Protein AF-A0A1B6G5W2-F1 (afdb_monomer_lite)

pLDDT: mean 80.11, std 22.32, range [36.41, 98.56]

Secondary structure (DSSP, 8-state):
--------------------------------------S-----TT---BPTT-B-SSGGGB-STTEEE-TTT-BEEE-GGGBEE-SSS-EE----TTSB-SSTHHHHTT-TTEEEETTEEEESTTPEEEEETTEEEEE-TT------

InterPro domains:
  IPR006149 EB domain [PF01683] (89-130)

Radius of gyration: 30.02 Å; chains: 1; bounding box: 82×74×56 Å

Foldseek 3Di:
DDDDDDDDDDDDDDDDDDDDDDDDDDPVPPPPPVDDDPFPPDDLPQAAQFWQFAAADFQSPQRAGQWGQDPVSNGIAHDPQQRFDPSTHDTHHQDDAQDFADFASSHCVQPVQWTCDPRGIDGPPPFDWDQDPNGTDTHDPPPPDDDD

Sequence (148 aa):
MRRRRLTVWLLLLVAAHGARTADPQLVDSTATNTEFPETTTESMEGRGNKKFGDRCEDTMECGFPGSICDPLLKSCQCLPNLSATNHIDKCGRPVNINETCFFNEQCEVRVIQTECRDQRCACRFEMTPVLKNDKYECIGRQNHPGFE

Organism: NCBI:txid1464854

Structure (mmCIF, N/CA/C/O backbone):
data_AF-A0A1B6G5W2-F1
#
_entry.id   AF-A0A1B6G5W2-F1
#
loop_
_atom_site.group_PDB
_atom_site.id
_atom_site.type_symbol
_atom_site.label_atom_id
_atom_site.label_alt_id
_atom_site.label_comp_id
_atom_site.label_asym_id
_atom_site.label_entity_id
_atom_site.label_seq_id
_atom_site.pdbx_PDB_ins_code
_atom_site.Cartn_x
_atom_site.Cartn_y
_atom_site.Cartn_z
_atom_site.occupancy
_atom_site.B_iso_or_equiv
_atom_site.auth_seq_id
_atom_site.auth_comp_id
_atom_site.auth_asym_id
_atom_site.auth_atom_id
_atom_site.pdbx_PDB_model_num
ATOM 1 N N . MET A 1 1 ? -66.530 -47.419 -9.261 1.00 39.38 1 MET A N 1
ATOM 2 C CA . MET A 1 1 ? -65.892 -48.709 -9.631 1.00 39.38 1 MET A CA 1
ATOM 3 C C . MET A 1 1 ? -64.416 -48.603 -9.242 1.00 39.38 1 MET A C 1
ATOM 5 O O . ME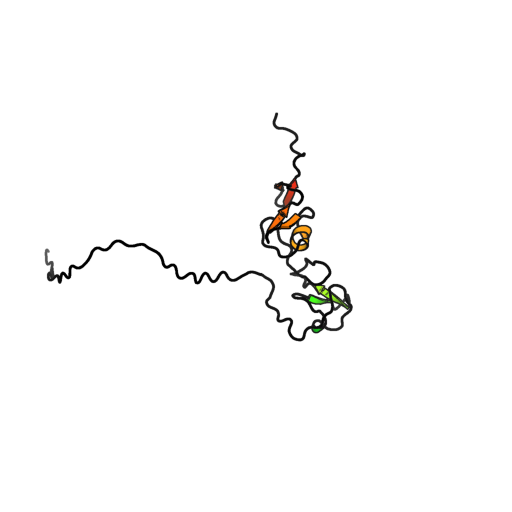T A 1 1 ? -63.739 -47.767 -9.804 1.00 39.38 1 MET A O 1
ATOM 9 N N . ARG A 1 2 ? -63.967 -49.023 -8.052 1.00 45.44 2 ARG A N 1
ATOM 10 C CA . ARG A 1 2 ? -63.535 -50.363 -7.582 1.00 45.44 2 ARG A CA 1
ATOM 11 C C . ARG A 1 2 ? -62.444 -51.059 -8.433 1.00 45.44 2 ARG A C 1
ATOM 13 O O . ARG A 1 2 ? -62.775 -51.642 -9.453 1.00 45.44 2 ARG A O 1
ATOM 20 N N . ARG A 1 3 ? -61.244 -51.160 -7.818 1.00 48.31 3 ARG A N 1
ATOM 21 C CA . ARG A 1 3 ? -60.176 -52.195 -7.946 1.00 48.31 3 ARG A CA 1
ATOM 22 C C . ARG A 1 3 ? -59.293 -52.100 -9.212 1.00 48.31 3 ARG A C 1
ATOM 24 O O . ARG A 1 3 ? -59.805 -51.858 -10.284 1.00 48.31 3 ARG A O 1
ATOM 31 N N . ARG A 1 4 ? -57.966 -52.287 -9.158 1.00 51.84 4 ARG A N 1
ATOM 32 C CA . ARG A 1 4 ? -57.204 -53.363 -8.489 1.00 51.84 4 ARG A CA 1
ATOM 33 C C . ARG A 1 4 ? -55.759 -52.927 -8.181 1.00 51.84 4 ARG A C 1
ATOM 35 O O . ARG A 1 4 ? -55.101 -52.315 -9.009 1.00 51.84 4 ARG A O 1
ATOM 42 N N . ARG A 1 5 ? -55.288 -53.308 -6.991 1.00 57.50 5 ARG A N 1
ATOM 43 C CA . ARG A 1 5 ? -53.882 -53.306 -6.564 1.00 57.50 5 ARG A CA 1
ATOM 44 C C . ARG A 1 5 ? -53.147 -54.463 -7.251 1.00 57.50 5 ARG A C 1
ATOM 46 O O . ARG A 1 5 ? -53.725 -55.545 -7.336 1.00 57.50 5 ARG A O 1
ATOM 53 N N . LEU A 1 6 ? -51.891 -54.265 -7.643 1.00 54.78 6 LEU A N 1
ATOM 54 C CA . LEU A 1 6 ? -50.944 -55.346 -7.924 1.00 54.78 6 LEU A CA 1
ATOM 55 C C . LEU A 1 6 ? -49.654 -55.064 -7.154 1.00 54.78 6 LEU A C 1
ATOM 57 O O . LEU A 1 6 ? -48.844 -54.216 -7.505 1.00 54.78 6 LEU A O 1
ATOM 61 N N . THR A 1 7 ? -49.562 -55.752 -6.027 1.00 54.22 7 THR A N 1
ATOM 62 C CA . THR A 1 7 ? -48.380 -55.946 -5.200 1.00 54.22 7 THR A CA 1
ATOM 63 C C . THR A 1 7 ? -47.459 -56.952 -5.883 1.00 54.22 7 THR A C 1
ATOM 65 O O . THR A 1 7 ? -47.914 -58.053 -6.192 1.00 54.22 7 THR A O 1
ATOM 68 N N . VAL A 1 8 ? -46.180 -56.623 -6.049 1.00 54.00 8 VAL A N 1
ATOM 69 C CA . VAL A 1 8 ? -45.127 -57.621 -6.279 1.00 54.00 8 VAL A CA 1
ATOM 70 C C . VAL A 1 8 ? -44.248 -57.637 -5.035 1.00 54.00 8 VAL A C 1
ATOM 72 O O . VAL A 1 8 ? -43.730 -56.610 -4.606 1.00 54.00 8 VAL A O 1
ATOM 75 N N . TRP A 1 9 ? -44.203 -58.809 -4.417 1.00 48.84 9 TRP A N 1
ATOM 76 C CA . TRP A 1 9 ? -43.437 -59.160 -3.228 1.00 48.84 9 TRP A CA 1
ATOM 77 C C . TRP A 1 9 ? -42.233 -60.024 -3.635 1.00 48.84 9 TRP A C 1
ATOM 79 O O . TRP A 1 9 ? -42.290 -60.681 -4.674 1.00 48.84 9 TRP A O 1
ATOM 89 N N . LEU A 1 10 ? -41.269 -60.119 -2.705 1.00 47.16 10 LEU A N 1
ATOM 90 C CA . LEU A 1 10 ? -40.207 -61.137 -2.560 1.00 47.16 10 LEU A CA 1
ATOM 91 C C . LEU A 1 10 ? -38.943 -60.922 -3.433 1.00 47.16 10 LEU A C 1
ATOM 93 O O . LEU A 1 10 ? -39.055 -60.616 -4.608 1.00 47.16 10 LEU A O 1
ATOM 97 N N . LEU A 1 11 ? -37.698 -61.065 -2.950 1.00 47.62 11 LEU A N 1
ATOM 98 C CA . LEU A 1 11 ? -37.152 -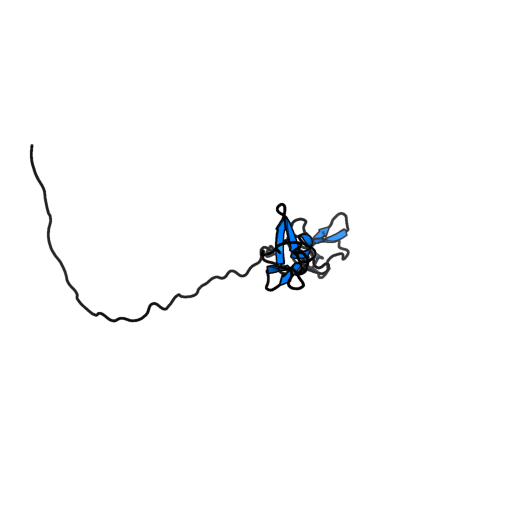61.739 -1.758 1.00 47.62 11 LEU A CA 1
ATOM 99 C C . LEU A 1 11 ? -35.837 -61.091 -1.289 1.00 47.62 11 LEU A C 1
ATOM 101 O O . LEU A 1 11 ? -35.043 -60.608 -2.091 1.00 47.62 11 LEU A O 1
ATOM 105 N N . LEU A 1 12 ? -35.614 -61.175 0.024 1.00 48.97 12 LEU A N 1
ATOM 106 C CA . LEU A 1 12 ? -34.371 -60.888 0.736 1.00 48.97 12 LEU A CA 1
ATOM 107 C C . LEU A 1 12 ? -33.230 -61.837 0.337 1.00 48.97 12 LEU A C 1
ATOM 109 O O . LEU A 1 12 ? -33.430 -63.048 0.274 1.00 48.97 12 LEU A O 1
ATOM 113 N N . LEU A 1 13 ? -32.010 -61.300 0.263 1.00 50.56 13 LEU A N 1
ATOM 114 C CA . LEU A 1 13 ? -30.797 -62.039 0.610 1.00 50.56 13 LEU A CA 1
ATOM 115 C C . LEU A 1 13 ? -30.098 -61.307 1.757 1.00 50.56 13 LEU A C 1
ATOM 117 O O . LEU A 1 13 ? -29.618 -60.185 1.614 1.00 50.56 13 LEU A O 1
ATOM 121 N N . VAL A 1 14 ? -30.106 -61.961 2.916 1.00 53.53 14 VAL A N 1
ATOM 122 C CA . VAL A 1 14 ? -29.366 -61.576 4.115 1.00 53.53 14 VAL A CA 1
ATOM 123 C C . VAL A 1 14 ? -27.934 -62.078 3.954 1.00 53.53 14 VAL A C 1
ATOM 125 O O . VAL A 1 14 ? -27.723 -63.275 3.779 1.00 53.53 14 VAL A O 1
ATOM 128 N N . ALA A 1 15 ? -26.956 -61.186 4.078 1.00 51.97 15 ALA A N 1
ATOM 129 C CA . ALA A 1 15 ? -25.591 -61.552 4.430 1.00 51.97 15 ALA A CA 1
ATOM 130 C C . ALA A 1 15 ? -25.210 -60.752 5.678 1.00 51.97 15 ALA A C 1
ATOM 132 O O . ALA A 1 15 ? -25.018 -59.539 5.631 1.00 51.97 15 ALA A O 1
ATOM 133 N N . ALA A 1 16 ? -25.186 -61.442 6.814 1.00 53.72 16 ALA A N 1
ATOM 134 C CA . ALA A 1 16 ? -24.845 -60.898 8.114 1.00 53.72 16 ALA A CA 1
ATOM 135 C C . ALA A 1 16 ? -23.357 -61.109 8.380 1.00 53.72 16 ALA A C 1
ATOM 137 O O . ALA A 1 16 ? -22.974 -62.250 8.587 1.00 53.72 16 ALA A O 1
ATOM 138 N N . HIS A 1 17 ? -22.544 -60.050 8.464 1.00 49.12 17 HIS A N 1
ATOM 139 C CA . HIS A 1 17 ? -21.238 -60.138 9.129 1.00 49.12 17 HIS A CA 1
ATOM 140 C C . HIS A 1 17 ? -20.837 -58.796 9.758 1.00 49.12 17 HIS A C 1
ATOM 142 O O . HIS A 1 17 ? -20.633 -57.811 9.057 1.00 49.12 17 HIS A O 1
ATOM 148 N N . GLY A 1 18 ? -20.647 -58.817 11.080 1.00 44.78 18 GLY A N 1
ATOM 149 C CA . GLY A 1 18 ? -19.547 -58.107 11.733 1.00 44.78 18 GLY A CA 1
ATOM 150 C C . GLY A 1 18 ? -19.801 -56.676 12.197 1.00 44.78 18 GLY A C 1
ATOM 151 O O . GLY A 1 18 ? -19.385 -55.725 11.549 1.00 44.78 18 GLY A O 1
ATOM 152 N N . ALA A 1 19 ? -20.340 -56.528 13.407 1.00 46.44 19 ALA A N 1
ATOM 153 C CA . ALA A 1 19 ? -20.108 -55.329 14.204 1.00 46.44 19 ALA A CA 1
ATOM 154 C C . ALA A 1 19 ? -18.629 -55.278 14.630 1.00 46.44 19 ALA A C 1
ATOM 156 O O . ALA A 1 19 ? -18.162 -56.146 15.371 1.00 46.44 19 ALA A O 1
ATOM 157 N N . ARG A 1 20 ? -17.898 -54.254 14.180 1.00 53.50 20 ARG A N 1
ATOM 158 C CA . ARG A 1 20 ? -16.691 -53.753 14.845 1.00 53.50 20 ARG A CA 1
ATOM 159 C C . ARG A 1 20 ? -16.754 -52.231 14.882 1.00 53.50 20 ARG A C 1
ATOM 161 O O . ARG A 1 20 ? -16.679 -51.563 13.861 1.00 53.50 20 ARG A O 1
ATOM 168 N N . THR A 1 21 ? -16.934 -51.721 16.089 1.00 48.81 21 THR A N 1
ATOM 169 C CA . THR A 1 21 ? -16.644 -50.352 16.507 1.00 48.81 21 THR A CA 1
ATOM 170 C C . THR A 1 21 ? -15.161 -50.043 16.298 1.00 48.81 21 THR A C 1
ATOM 172 O O . THR A 1 21 ? -14.331 -50.731 16.891 1.00 48.81 21 THR A O 1
ATOM 175 N N . ALA A 1 22 ? -14.840 -49.018 15.507 1.00 45.12 22 ALA A N 1
ATOM 176 C CA . ALA A 1 22 ? -13.606 -48.234 15.609 1.00 45.12 22 ALA A CA 1
ATOM 177 C C . ALA A 1 22 ? -13.732 -46.933 14.789 1.00 45.12 22 ALA A C 1
ATOM 179 O O . ALA A 1 22 ? -13.913 -46.983 13.579 1.00 45.12 22 ALA A O 1
ATOM 180 N N . ASP A 1 23 ? -13.687 -45.819 15.518 1.00 48.19 23 ASP A N 1
ATOM 181 C CA . ASP A 1 23 ? -13.130 -44.493 15.207 1.00 48.19 23 ASP A CA 1
ATOM 182 C C . ASP A 1 23 ? -13.338 -43.816 13.827 1.00 48.19 23 ASP A C 1
ATOM 184 O O . ASP A 1 23 ? -12.889 -44.327 12.799 1.00 48.19 23 ASP A O 1
ATOM 188 N N . PRO A 1 24 ? -13.915 -42.595 13.780 1.00 50.19 24 PRO A N 1
ATOM 189 C CA . PRO A 1 24 ? -13.881 -41.748 12.600 1.00 50.19 24 PRO A CA 1
ATOM 190 C C . PRO A 1 24 ? -12.610 -40.887 12.598 1.00 50.19 24 PRO A C 1
ATOM 192 O O . PRO A 1 24 ? -12.666 -39.714 12.953 1.00 50.19 24 PRO A O 1
ATOM 195 N N . GLN A 1 25 ? -11.481 -41.421 12.127 1.00 53.78 25 GLN A N 1
ATOM 196 C CA . GLN A 1 25 ? -10.349 -40.588 11.708 1.00 53.78 25 GLN A CA 1
ATOM 197 C C . GLN A 1 25 ? -9.660 -41.141 10.465 1.00 53.78 25 GLN A C 1
ATOM 199 O O . GLN A 1 25 ? -8.824 -42.032 10.539 1.00 53.78 25 GLN A O 1
ATOM 204 N N . LEU A 1 26 ? -9.970 -40.531 9.322 1.00 44.84 26 LEU A N 1
ATOM 205 C CA . LEU A 1 26 ? -8.935 -39.942 8.479 1.00 44.84 26 LEU A CA 1
ATOM 206 C C . LEU A 1 26 ? -9.602 -38.880 7.601 1.00 44.84 26 LEU A C 1
ATOM 208 O O . LEU A 1 26 ? -10.027 -39.128 6.476 1.00 44.84 26 LEU A O 1
ATOM 212 N N . VAL A 1 27 ? -9.748 -37.684 8.169 1.00 41.69 27 VAL A N 1
ATOM 213 C CA . VAL A 1 27 ? -9.821 -36.470 7.363 1.00 41.69 27 VAL A CA 1
ATOM 214 C C . VAL A 1 27 ? -8.485 -36.376 6.635 1.00 41.69 27 VAL A C 1
ATOM 216 O O . VAL A 1 27 ? -7.483 -35.981 7.231 1.00 41.69 27 VAL A O 1
ATOM 219 N N . ASP A 1 28 ? -8.447 -36.816 5.376 1.00 37.38 28 ASP A N 1
ATOM 220 C CA . ASP A 1 28 ? -7.344 -36.465 4.493 1.00 37.38 28 ASP A CA 1
ATOM 221 C C . ASP A 1 28 ? -7.336 -34.943 4.420 1.00 37.38 28 ASP A C 1
ATOM 223 O O . ASP A 1 28 ? -8.216 -34.296 3.847 1.00 37.38 28 ASP A O 1
ATOM 227 N N . SER A 1 29 ? -6.407 -34.375 5.175 1.00 49.12 29 SER A N 1
ATOM 228 C CA . SER A 1 29 ? -6.261 -32.950 5.364 1.00 49.12 29 SER A CA 1
ATOM 229 C C . SER A 1 29 ? -5.498 -32.416 4.169 1.00 49.12 29 SER A C 1
ATOM 231 O O . SER A 1 29 ? -4.446 -31.807 4.310 1.00 49.12 29 SER A O 1
ATOM 233 N N . THR A 1 30 ? -6.076 -32.555 2.980 1.00 40.66 30 THR A N 1
ATOM 234 C CA . THR A 1 30 ? -5.875 -31.567 1.928 1.00 40.66 30 THR A CA 1
ATOM 235 C C . THR A 1 30 ? -6.776 -30.379 2.245 1.00 40.66 30 THR A C 1
ATOM 237 O O . THR A 1 30 ? -7.664 -30.003 1.483 1.00 40.66 30 THR A O 1
ATOM 240 N N . ALA A 1 31 ? -6.544 -29.781 3.417 1.00 42.62 31 ALA A N 1
ATOM 241 C CA . ALA A 1 31 ? -6.793 -28.372 3.599 1.00 42.62 31 ALA A CA 1
ATOM 242 C C . ALA A 1 31 ? -5.820 -27.685 2.646 1.00 42.62 31 ALA A C 1
ATOM 244 O O . ALA A 1 31 ? -4.671 -27.404 2.986 1.00 42.62 31 ALA A O 1
ATOM 245 N N . THR A 1 32 ? -6.274 -27.438 1.422 1.00 37.06 32 THR A N 1
ATOM 246 C CA . THR A 1 32 ? -5.747 -26.338 0.633 1.00 37.06 32 THR A CA 1
ATOM 247 C C . THR A 1 32 ? -6.142 -25.065 1.382 1.00 37.06 32 THR A C 1
ATOM 249 O O . THR A 1 32 ? -7.086 -24.369 1.027 1.00 37.06 32 THR A O 1
ATOM 252 N N . ASN A 1 33 ? -5.446 -24.794 2.490 1.00 46.84 33 ASN A N 1
ATOM 253 C CA . ASN A 1 33 ? -5.278 -23.451 3.001 1.00 46.84 33 ASN A CA 1
ATOM 254 C C . ASN A 1 33 ? -4.445 -22.752 1.934 1.00 46.84 33 ASN A C 1
ATOM 256 O O . ASN A 1 33 ? -3.218 -22.761 1.985 1.00 46.84 33 ASN A O 1
ATOM 260 N N . THR A 1 34 ? -5.122 -22.242 0.906 1.00 40.66 34 THR A N 1
ATOM 261 C CA . THR A 1 34 ? -4.532 -21.263 0.008 1.00 40.66 34 THR A CA 1
ATOM 262 C C . THR A 1 34 ? -4.178 -20.061 0.871 1.00 40.66 34 THR A C 1
ATOM 264 O O . THR A 1 34 ? -5.025 -19.276 1.286 1.00 40.66 34 THR A O 1
ATOM 267 N N . GLU A 1 35 ? -2.901 -20.033 1.215 1.00 46.06 35 GLU A N 1
ATOM 268 C CA . GLU A 1 35 ? -2.132 -18.934 1.760 1.00 46.06 35 GLU A CA 1
ATOM 269 C C . GLU A 1 35 ? -2.489 -17.634 1.014 1.00 46.06 35 GLU A C 1
ATOM 271 O O . GLU A 1 35 ? -2.471 -17.574 -0.216 1.00 46.06 35 GLU A O 1
ATOM 276 N N . PHE A 1 36 ? -2.890 -16.612 1.770 1.00 49.84 36 PHE A N 1
ATOM 277 C CA . PHE A 1 36 ? -3.095 -15.234 1.303 1.00 49.84 36 PHE A CA 1
ATOM 278 C C . PHE A 1 36 ? -1.814 -14.699 0.621 1.00 49.84 36 PHE A C 1
ATOM 280 O O . PHE A 1 36 ? -0.729 -15.089 1.058 1.00 49.84 36 PHE A O 1
ATOM 287 N N . PRO A 1 37 ? -1.886 -13.769 -0.366 1.00 52.59 37 PRO A N 1
ATOM 288 C CA . PRO A 1 37 ? -2.675 -12.538 -0.221 1.00 52.59 37 PRO A CA 1
ATOM 289 C C . PRO A 1 37 ? -3.387 -11.990 -1.472 1.00 52.59 37 PRO A C 1
ATOM 291 O O . PRO A 1 37 ? -3.074 -12.339 -2.603 1.00 52.59 37 PRO A O 1
ATOM 294 N N . GLU A 1 38 ? -4.313 -11.046 -1.266 1.00 47.44 38 GLU A N 1
ATOM 295 C CA . GLU A 1 38 ? -4.843 -10.144 -2.308 1.00 47.44 38 GLU A CA 1
ATOM 296 C C . GLU A 1 38 ? -3.773 -9.129 -2.769 1.00 47.44 38 GLU A C 1
ATOM 298 O O . GLU A 1 38 ? -3.973 -7.914 -2.762 1.00 47.44 38 GLU A O 1
ATOM 303 N N . THR A 1 39 ? -2.616 -9.641 -3.168 1.00 46.38 39 THR A N 1
ATOM 304 C CA . THR A 1 39 ? -1.605 -8.947 -3.954 1.00 46.38 39 THR A CA 1
ATOM 305 C C . THR A 1 39 ? -1.539 -9.754 -5.237 1.00 46.38 39 THR A C 1
ATOM 307 O O . THR A 1 39 ? -1.368 -10.972 -5.183 1.00 46.38 39 THR A O 1
ATOM 310 N N . THR A 1 40 ? -1.757 -9.121 -6.388 1.00 48.53 40 THR A N 1
ATOM 311 C CA . THR A 1 40 ? -1.601 -9.791 -7.680 1.00 48.53 40 THR A CA 1
ATOM 312 C C . THR A 1 40 ? -0.287 -10.570 -7.673 1.00 48.53 40 THR A C 1
ATOM 314 O O . THR A 1 40 ? 0.754 -10.039 -7.283 1.00 48.53 40 THR A O 1
ATOM 317 N N . THR A 1 41 ? -0.336 -11.847 -8.053 1.00 56.66 41 THR A N 1
ATOM 318 C CA . THR A 1 41 ? 0.833 -12.710 -8.263 1.00 56.66 41 THR A CA 1
ATOM 319 C C . THR A 1 41 ? 1.600 -12.222 -9.494 1.00 56.66 41 THR A C 1
ATOM 321 O O . THR A 1 41 ? 1.717 -12.925 -10.497 1.00 56.66 41 THR A O 1
ATOM 324 N N . GLU A 1 42 ? 2.032 -10.965 -9.482 1.00 66.50 42 GLU A N 1
ATOM 325 C CA . GLU A 1 42 ? 2.876 -10.408 -10.520 1.00 66.50 42 GLU A CA 1
ATOM 326 C C . GLU A 1 42 ? 4.246 -11.048 -10.375 1.00 66.50 42 GLU A C 1
ATOM 328 O O . GLU A 1 42 ? 4.891 -10.950 -9.329 1.00 66.50 42 GLU A O 1
ATOM 333 N N . SER A 1 43 ? 4.676 -11.735 -11.432 1.00 78.88 43 SER A N 1
ATOM 334 C CA . SER A 1 43 ? 6.043 -12.224 -11.504 1.00 78.88 43 SER A CA 1
ATOM 335 C C . SER A 1 43 ? 6.995 -11.034 -11.413 1.00 78.88 43 SER A C 1
ATOM 337 O O . SER A 1 43 ? 6.862 -10.056 -12.151 1.00 78.88 43 SER A O 1
ATOM 339 N N . MET A 1 44 ? 7.953 -11.120 -10.494 1.00 90.81 44 MET A N 1
ATOM 340 C CA . MET A 1 44 ? 9.055 -10.161 -10.386 1.00 90.81 44 MET A CA 1
ATOM 341 C C . MET A 1 44 ? 10.234 -10.548 -11.293 1.00 90.81 44 MET A C 1
ATOM 343 O O . MET A 1 44 ? 11.266 -9.880 -11.284 1.00 90.81 44 MET A O 1
ATOM 347 N N . GLU A 1 45 ? 10.107 -11.628 -12.070 1.00 91.19 45 GLU A N 1
ATOM 348 C CA . GLU A 1 45 ? 11.150 -12.071 -12.988 1.00 91.19 45 GLU A CA 1
ATOM 349 C C . GLU A 1 45 ? 11.418 -11.006 -14.059 1.00 91.19 45 GLU A C 1
ATOM 351 O O . GLU A 1 45 ? 10.505 -10.488 -14.699 1.00 91.19 45 GLU A O 1
ATOM 356 N N . GLY A 1 46 ? 12.692 -10.649 -14.229 1.00 90.56 46 GLY A N 1
ATOM 357 C CA . GLY A 1 46 ? 13.117 -9.630 -15.188 1.00 90.56 46 GLY A CA 1
ATOM 358 C C . GLY A 1 46 ? 12.866 -8.181 -14.756 1.00 90.56 46 GLY A C 1
ATOM 359 O O . GLY A 1 46 ? 13.244 -7.275 -15.497 1.00 90.56 46 GLY A O 1
ATOM 360 N N . ARG A 1 47 ? 12.276 -7.934 -13.577 1.00 95.06 47 ARG A N 1
ATOM 361 C CA . ARG A 1 47 ? 12.194 -6.581 -13.009 1.00 95.06 47 ARG A CA 1
ATOM 362 C C . ARG A 1 47 ? 13.531 -6.166 -12.386 1.00 95.06 47 ARG A C 1
ATOM 364 O O . ARG A 1 47 ? 14.333 -6.999 -11.967 1.00 95.06 47 ARG A O 1
ATOM 371 N N . GLY A 1 48 ? 13.773 -4.860 -12.359 1.00 95.94 48 GLY A N 1
ATOM 372 C CA . GLY A 1 48 ? 14.945 -4.225 -11.772 1.00 95.94 48 GLY A CA 1
ATOM 373 C C . GLY A 1 48 ? 14.908 -4.223 -10.245 1.00 95.94 48 GLY A C 1
ATOM 374 O O . GLY A 1 48 ? 14.183 -4.981 -9.612 1.00 95.94 48 GLY A O 1
ATOM 375 N N . ASN A 1 49 ? 15.716 -3.360 -9.635 1.00 96.69 49 ASN A N 1
ATOM 376 C CA . ASN A 1 49 ? 15.902 -3.290 -8.183 1.00 96.69 49 ASN A CA 1
ATOM 377 C C . ASN A 1 49 ? 15.560 -1.918 -7.582 1.00 96.69 49 ASN A C 1
ATOM 379 O O . ASN A 1 49 ? 15.874 -1.676 -6.414 1.00 96.69 49 ASN A O 1
ATOM 383 N N . LYS A 1 50 ? 14.943 -1.020 -8.361 1.00 98.25 50 LYS A N 1
ATOM 384 C CA . LYS A 1 50 ? 14.565 0.309 -7.875 1.00 98.25 50 LYS A CA 1
ATOM 385 C C . LYS A 1 50 ? 13.440 0.220 -6.857 1.00 98.25 50 LYS A C 1
ATOM 387 O O . LYS A 1 50 ? 12.512 -0.579 -6.998 1.00 98.25 50 LYS A O 1
ATOM 392 N N . LYS A 1 51 ? 13.546 1.057 -5.839 1.00 98.00 51 LYS A N 1
ATOM 393 C CA . LYS A 1 51 ? 12.668 1.125 -4.676 1.00 98.00 51 LYS A CA 1
ATOM 394 C C . LYS A 1 51 ? 11.669 2.260 -4.815 1.00 98.00 51 LYS A C 1
ATOM 396 O O . LYS A 1 51 ? 11.735 3.056 -5.749 1.00 98.00 51 LYS A O 1
ATOM 401 N N . PHE A 1 52 ? 10.723 2.325 -3.891 1.00 98.19 52 PHE A N 1
ATOM 402 C CA . PHE A 1 52 ? 9.760 3.414 -3.827 1.00 98.19 52 PHE A CA 1
ATOM 403 C C . PHE A 1 52 ? 10.472 4.778 -3.842 1.00 98.19 52 PHE A C 1
ATOM 405 O O . PHE A 1 52 ? 11.404 5.011 -3.077 1.00 98.19 52 PHE A O 1
ATOM 412 N N . GLY A 1 53 ? 10.040 5.676 -4.727 1.00 98.12 53 GLY A N 1
ATOM 413 C CA . GLY A 1 53 ? 10.615 7.010 -4.902 1.00 98.12 53 GLY A CA 1
ATOM 414 C C . GLY A 1 53 ? 11.868 7.084 -5.783 1.00 98.12 53 GLY A C 1
ATOM 415 O O . GLY A 1 53 ? 12.229 8.184 -6.203 1.00 98.12 53 GLY A O 1
ATOM 416 N N . ASP A 1 54 ? 12.501 5.961 -6.137 1.00 98.56 54 ASP A N 1
ATOM 417 C CA . ASP A 1 54 ? 13.649 5.972 -7.050 1.00 98.56 54 ASP A CA 1
ATOM 418 C C . ASP A 1 54 ? 13.232 6.423 -8.453 1.00 98.56 54 ASP A C 1
ATOM 420 O O . ASP A 1 54 ? 12.184 6.025 -8.966 1.00 98.56 54 ASP A O 1
ATOM 424 N N . ARG A 1 55 ? 14.086 7.217 -9.112 1.00 98.50 55 ARG A N 1
ATOM 425 C CA . ARG A 1 55 ? 13.850 7.688 -10.485 1.00 98.50 55 ARG A CA 1
ATOM 426 C C . ARG A 1 55 ? 13.871 6.524 -11.478 1.00 98.50 55 ARG A C 1
ATOM 428 O O . ARG A 1 55 ? 14.826 5.742 -11.471 1.00 98.50 55 ARG A O 1
ATOM 435 N N . CYS A 1 56 ? 12.880 6.475 -12.361 1.00 98.50 56 CYS A N 1
ATOM 436 C CA . CYS A 1 56 ? 12.701 5.444 -13.386 1.00 98.50 56 CYS A CA 1
ATOM 437 C C . CYS A 1 56 ? 12.269 6.062 -14.721 1.00 98.50 56 CYS A C 1
ATOM 439 O O . CYS A 1 56 ? 11.766 7.191 -14.770 1.00 98.50 56 CYS A O 1
ATOM 441 N N . GLU A 1 57 ? 12.457 5.309 -15.799 1.00 98.00 57 GLU A N 1
ATOM 442 C CA . GLU A 1 57 ? 11.915 5.606 -17.125 1.00 98.00 57 GLU A CA 1
ATOM 443 C C . GLU A 1 57 ? 10.855 4.574 -17.523 1.00 98.00 57 GLU A C 1
ATOM 445 O O . GLU A 1 57 ? 9.849 4.945 -18.132 1.00 98.00 57 GLU A O 1
ATOM 450 N N . ASP A 1 58 ? 11.039 3.320 -17.099 1.00 97.44 58 ASP A N 1
ATOM 451 C CA . ASP A 1 58 ? 10.123 2.207 -17.333 1.00 97.44 58 ASP A CA 1
ATOM 452 C C . ASP A 1 58 ? 9.689 1.506 -16.028 1.00 97.44 58 ASP A C 1
ATOM 454 O O . ASP A 1 58 ? 10.420 1.447 -15.036 1.00 97.44 58 ASP A O 1
ATOM 458 N N . THR A 1 59 ? 8.476 0.943 -16.028 1.00 96.62 59 THR A N 1
ATOM 459 C CA . THR A 1 59 ? 7.918 0.194 -14.886 1.00 96.62 59 THR A CA 1
ATOM 460 C C . THR A 1 59 ? 8.744 -1.045 -14.540 1.00 96.62 59 THR A C 1
ATOM 462 O O . THR A 1 59 ? 8.853 -1.397 -13.362 1.00 96.62 59 THR A O 1
ATOM 465 N N . MET A 1 60 ? 9.375 -1.675 -15.532 1.00 96.50 60 MET A N 1
ATOM 466 C CA . MET A 1 60 ? 10.236 -2.838 -15.337 1.00 96.50 60 MET A CA 1
ATOM 467 C C . MET A 1 60 ? 11.461 -2.526 -14.482 1.00 96.50 60 MET A C 1
ATOM 469 O O . MET A 1 60 ? 12.039 -3.447 -13.923 1.00 96.50 60 MET A O 1
ATOM 473 N N . GLU A 1 61 ? 11.851 -1.263 -14.309 1.00 98.06 61 GLU A N 1
ATOM 474 C CA . GLU A 1 61 ? 12.959 -0.907 -13.420 1.00 98.06 61 GLU A CA 1
ATOM 475 C C . GLU A 1 61 ? 12.577 -0.990 -11.931 1.00 98.06 61 GLU A C 1
ATOM 477 O O . GLU A 1 61 ? 13.447 -1.206 -11.082 1.00 98.06 61 GLU A O 1
ATOM 482 N N . CYS A 1 62 ? 11.287 -0.834 -11.613 1.00 97.88 62 CYS A N 1
ATOM 483 C CA . CYS A 1 62 ? 10.758 -0.862 -10.252 1.00 97.88 62 CYS A CA 1
ATOM 484 C C . CYS A 1 62 ? 10.650 -2.306 -9.755 1.00 97.88 62 CYS A C 1
ATOM 486 O O . CYS A 1 62 ? 9.935 -3.124 -10.334 1.00 97.88 62 CYS A O 1
ATOM 488 N N . GLY A 1 63 ? 11.388 -2.618 -8.692 1.00 96.69 63 GLY A N 1
ATOM 489 C CA . GLY A 1 63 ? 11.709 -3.984 -8.273 1.00 96.69 63 GLY A CA 1
ATOM 490 C C . GLY A 1 63 ? 10.827 -4.565 -7.178 1.00 96.69 63 GLY A C 1
ATOM 491 O O . GLY A 1 63 ? 11.302 -5.392 -6.404 1.00 96.69 63 GLY A O 1
ATOM 492 N N . PHE A 1 64 ? 9.587 -4.097 -7.043 1.00 96.19 64 PHE A N 1
ATOM 493 C CA . PHE A 1 64 ? 8.692 -4.552 -5.982 1.00 96.19 64 PHE A CA 1
ATOM 494 C C . PHE A 1 64 ? 7.253 -4.771 -6.472 1.00 96.19 64 PHE A C 1
ATOM 496 O O . PHE A 1 64 ? 6.804 -4.062 -7.380 1.00 96.19 64 PHE A O 1
ATOM 503 N N . PRO A 1 65 ? 6.511 -5.740 -5.899 1.00 95.56 65 PRO A N 1
ATOM 504 C CA . PRO A 1 65 ? 5.148 -6.044 -6.328 1.00 95.56 65 PRO A CA 1
ATOM 505 C C . PRO A 1 65 ? 4.199 -4.854 -6.222 1.00 95.56 65 PRO A C 1
ATOM 507 O O . PRO A 1 65 ? 4.200 -4.135 -5.223 1.00 95.56 65 PRO A O 1
ATOM 510 N N . GLY A 1 66 ? 3.375 -4.662 -7.256 1.00 95.25 66 GLY A N 1
ATOM 511 C CA . GLY A 1 66 ? 2.414 -3.561 -7.313 1.00 95.25 66 GLY A CA 1
ATOM 512 C C . GLY A 1 66 ? 3.032 -2.185 -7.576 1.00 95.25 66 GLY A C 1
ATOM 513 O O . GLY A 1 66 ? 2.336 -1.179 -7.431 1.00 95.25 66 GLY A O 1
ATOM 514 N N . SER A 1 67 ? 4.315 -2.125 -7.947 1.00 97.12 67 SER A N 1
ATOM 515 C CA . SER A 1 67 ? 4.986 -0.880 -8.320 1.00 97.12 67 SER A CA 1
ATOM 516 C C . SER A 1 67 ? 4.866 -0.563 -9.810 1.00 97.12 67 SER A C 1
ATOM 518 O O . SER A 1 67 ? 4.912 -1.454 -10.664 1.00 97.12 67 SER A O 1
ATOM 520 N N . ILE A 1 68 ? 4.764 0.726 -10.118 1.00 97.56 68 ILE A N 1
ATOM 521 C CA . ILE A 1 68 ? 4.785 1.293 -11.467 1.00 97.56 68 ILE A CA 1
ATOM 522 C C . ILE A 1 68 ? 5.764 2.458 -11.539 1.00 97.56 68 ILE A C 1
ATOM 524 O O . ILE A 1 68 ? 6.004 3.136 -10.539 1.00 97.56 68 ILE A O 1
ATOM 528 N N . CYS A 1 69 ? 6.301 2.727 -12.727 1.00 98.31 69 CYS A N 1
ATOM 529 C CA . CYS A 1 69 ? 6.978 3.993 -12.965 1.00 98.31 69 CYS A CA 1
ATOM 530 C C . CYS A 1 69 ? 5.928 5.071 -13.237 1.00 98.31 69 CYS A C 1
ATOM 532 O O . CYS A 1 69 ? 5.281 5.059 -14.287 1.00 98.31 69 CYS A O 1
ATOM 534 N N . ASP A 1 70 ? 5.726 5.987 -12.289 1.00 98.06 70 ASP A N 1
ATOM 535 C CA . ASP A 1 70 ? 4.733 7.044 -12.451 1.00 98.06 70 ASP A CA 1
ATOM 536 C C . ASP A 1 70 ? 5.157 7.995 -13.590 1.00 98.06 70 ASP A C 1
ATOM 538 O O . ASP A 1 70 ? 6.269 8.538 -13.568 1.00 98.06 70 ASP A O 1
ATOM 542 N N . PRO A 1 71 ? 4.304 8.222 -14.607 1.00 96.44 71 PRO A N 1
ATOM 543 C CA . PRO A 1 71 ? 4.697 8.966 -15.798 1.00 96.44 71 PRO A CA 1
ATOM 544 C C . PRO A 1 71 ? 4.909 10.461 -15.536 1.00 96.44 71 PRO A C 1
ATOM 546 O O . PRO A 1 71 ? 5.625 11.096 -16.316 1.00 96.44 71 PRO A O 1
ATOM 549 N N . LEU A 1 72 ? 4.307 11.008 -14.472 1.00 96.94 72 LEU A N 1
ATOM 550 C CA . LEU A 1 72 ? 4.392 12.413 -14.083 1.00 96.94 72 LEU A CA 1
ATOM 551 C C . LEU A 1 72 ? 5.563 12.650 -13.123 1.00 96.94 72 LEU A C 1
ATOM 553 O O . LEU A 1 72 ? 6.372 13.546 -13.348 1.00 96.94 72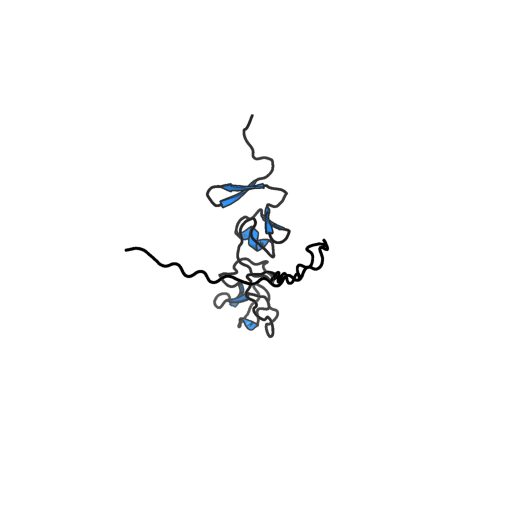 LEU A O 1
ATOM 557 N N . LEU A 1 73 ? 5.669 11.836 -12.074 1.00 97.62 73 LEU A N 1
ATOM 558 C CA . LEU A 1 73 ? 6.706 11.932 -11.048 1.00 97.62 73 LEU A CA 1
ATOM 559 C C . LEU A 1 73 ? 8.038 11.328 -11.500 1.00 97.62 73 LEU A C 1
ATOM 561 O O . LEU A 1 73 ? 9.055 11.564 -10.850 1.00 97.62 73 LEU A O 1
ATOM 565 N N . LYS A 1 74 ? 8.037 10.531 -12.578 1.00 98.12 74 LYS A N 1
ATOM 566 C CA . LYS A 1 74 ? 9.209 9.804 -13.096 1.00 98.12 74 LYS A CA 1
ATOM 567 C C . LYS A 1 74 ? 9.933 9.010 -12.009 1.00 98.12 74 LYS A C 1
ATOM 569 O O . LYS A 1 74 ? 11.161 8.960 -11.969 1.00 98.12 74 LYS A O 1
ATOM 574 N N . SER A 1 75 ? 9.165 8.412 -11.103 1.00 98.50 75 SER A N 1
ATOM 575 C CA . SER A 1 75 ? 9.673 7.621 -9.985 1.00 98.50 75 SER A CA 1
ATOM 576 C C . SER A 1 75 ? 8.809 6.394 -9.734 1.00 98.50 75 SER A C 1
ATOM 578 O O . SER A 1 75 ? 7.640 6.355 -10.121 1.00 98.50 75 SER A O 1
ATOM 580 N N . CYS A 1 76 ? 9.394 5.382 -9.100 1.00 98.56 76 CYS A N 1
ATOM 581 C CA . CYS A 1 76 ? 8.690 4.164 -8.736 1.00 98.56 76 CYS A CA 1
ATOM 582 C C . CYS A 1 76 ? 7.667 4.453 -7.635 1.00 98.56 76 CYS A C 1
ATOM 584 O O . CYS A 1 76 ? 8.027 4.837 -6.524 1.00 98.56 76 CYS A O 1
ATOM 586 N N . GLN A 1 77 ? 6.393 4.247 -7.943 1.00 98.38 77 GLN A N 1
ATOM 587 C CA . GLN A 1 77 ? 5.261 4.465 -7.049 1.00 98.38 77 GLN A CA 1
ATOM 588 C C . GLN A 1 77 ? 4.424 3.193 -6.950 1.00 98.38 77 GLN A C 1
ATOM 590 O O . GLN A 1 77 ? 4.526 2.305 -7.794 1.00 98.38 77 GLN A O 1
ATOM 595 N N . CYS A 1 78 ? 3.577 3.101 -5.930 1.00 97.88 78 CYS A N 1
ATOM 596 C CA . CYS A 1 78 ? 2.581 2.038 -5.873 1.00 97.88 78 CYS A CA 1
ATOM 597 C C . CYS A 1 78 ? 1.415 2.322 -6.821 1.00 97.88 78 CYS A C 1
ATOM 599 O O . CYS A 1 78 ? 1.050 3.478 -7.050 1.00 97.88 78 CYS A O 1
ATOM 601 N N . LEU A 1 79 ? 0.793 1.261 -7.337 1.00 96.44 79 LEU A N 1
ATOM 602 C CA . LEU A 1 79 ? -0.473 1.369 -8.053 1.00 96.44 79 LEU A CA 1
ATOM 603 C C . LEU A 1 79 ? -1.530 2.091 -7.190 1.00 96.44 79 LEU A C 1
ATOM 605 O O . LEU A 1 79 ? -1.568 1.887 -5.974 1.00 96.44 79 LEU A O 1
ATOM 609 N N . PRO A 1 80 ? -2.454 2.867 -7.789 1.00 93.38 80 PRO A N 1
ATOM 610 C CA . PRO A 1 80 ? -3.463 3.612 -7.031 1.00 93.38 80 PRO A CA 1
ATOM 611 C C . PRO A 1 80 ? -4.348 2.756 -6.108 1.00 93.38 80 PRO A C 1
ATOM 613 O O 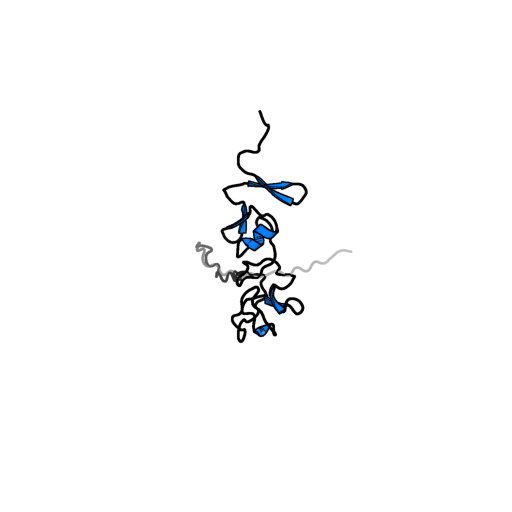. PRO A 1 80 ? -4.776 3.224 -5.055 1.00 93.38 80 PRO A O 1
ATOM 616 N N . ASN A 1 81 ? -4.623 1.499 -6.474 1.00 92.81 81 ASN A N 1
ATOM 617 C CA . ASN A 1 81 ? -5.387 0.552 -5.651 1.00 92.81 81 ASN A CA 1
ATOM 618 C C . ASN A 1 81 ? -4.555 -0.105 -4.532 1.00 92.81 81 ASN A C 1
ATOM 620 O O . ASN A 1 81 ? -5.126 -0.719 -3.633 1.00 92.81 81 ASN A O 1
ATOM 624 N N . LEU A 1 82 ? -3.229 0.037 -4.575 1.00 96.31 82 LEU A N 1
ATOM 625 C CA . LEU A 1 82 ? -2.272 -0.457 -3.586 1.00 96.31 82 LEU A CA 1
ATOM 626 C C . LEU A 1 82 ? -1.549 0.717 -2.907 1.00 96.31 82 LEU A C 1
ATOM 628 O O . LEU A 1 82 ? -0.331 0.716 -2.755 1.00 96.31 82 LEU A O 1
ATOM 632 N N . SER A 1 83 ? -2.310 1.744 -2.526 1.00 94.56 83 SER A N 1
ATOM 633 C CA . SER A 1 83 ? -1.785 3.040 -2.086 1.00 94.56 83 SER A CA 1
ATOM 634 C C . SER A 1 83 ? -1.048 3.041 -0.742 1.00 94.56 83 SER A C 1
ATOM 636 O O . SER A 1 83 ? -0.361 4.016 -0.442 1.00 94.56 83 SER A O 1
ATOM 638 N N . ALA A 1 84 ? -1.161 1.988 0.072 1.00 96.88 84 ALA A N 1
ATOM 639 C CA . ALA A 1 84 ? -0.348 1.857 1.275 1.00 96.88 84 ALA A CA 1
ATOM 640 C C . ALA A 1 84 ? 1.051 1.366 0.898 1.00 96.88 84 ALA A C 1
ATOM 642 O O . ALA A 1 84 ? 1.202 0.393 0.160 1.00 96.88 84 ALA A O 1
ATOM 643 N N . THR A 1 85 ? 2.078 2.007 1.447 1.00 97.00 85 THR A N 1
ATOM 644 C CA . THR A 1 85 ? 3.472 1.661 1.185 1.00 97.00 85 THR A CA 1
ATOM 645 C C . THR A 1 85 ? 4.296 1.733 2.463 1.00 97.00 85 THR A C 1
ATOM 647 O O . THR A 1 85 ? 4.026 2.572 3.313 1.00 97.00 85 THR A O 1
ATOM 650 N N . ASN A 1 86 ? 5.311 0.875 2.594 1.00 96.25 86 ASN A N 1
ATOM 651 C CA . ASN A 1 86 ? 6.347 1.025 3.627 1.00 96.25 86 ASN A CA 1
ATOM 652 C C . ASN A 1 86 ? 7.441 2.029 3.213 1.00 96.25 86 ASN A C 1
ATOM 654 O O . ASN A 1 86 ? 8.488 2.092 3.851 1.00 96.25 86 ASN A O 1
ATOM 658 N N . HIS A 1 87 ? 7.239 2.740 2.098 1.00 96.50 87 HIS A N 1
ATOM 659 C CA . HIS A 1 87 ? 8.180 3.690 1.506 1.00 96.50 87 HIS A CA 1
ATOM 660 C C . HIS A 1 87 ? 9.525 3.083 1.079 1.00 96.50 87 HIS A C 1
ATOM 662 O O . HIS A 1 87 ? 10.506 3.806 0.920 1.00 96.50 87 HIS A O 1
ATOM 668 N N . ILE A 1 88 ? 9.582 1.763 0.876 1.00 96.94 88 ILE A N 1
ATOM 669 C CA . ILE A 1 88 ? 10.790 1.055 0.439 1.00 96.94 88 ILE A CA 1
ATOM 670 C C . ILE A 1 88 ? 10.455 0.132 -0.733 1.00 96.94 88 ILE A C 1
ATOM 672 O O . ILE A 1 88 ? 10.947 0.327 -1.840 1.00 96.94 88 ILE A O 1
ATOM 676 N N . ASP A 1 89 ? 9.649 -0.897 -0.498 1.00 96.25 89 ASP A N 1
ATOM 677 C CA . ASP A 1 89 ? 9.484 -2.029 -1.419 1.00 96.25 89 ASP A CA 1
ATOM 678 C C . ASP A 1 89 ? 8.186 -2.817 -1.198 1.00 96.25 89 ASP A C 1
ATOM 680 O O . ASP A 1 89 ? 8.052 -3.959 -1.635 1.00 96.25 89 ASP A O 1
ATOM 684 N N . LYS A 1 90 ? 7.211 -2.226 -0.510 1.00 96.56 90 LYS A N 1
ATOM 685 C CA . LYS A 1 90 ? 5.900 -2.833 -0.301 1.00 96.56 90 LYS A CA 1
ATOM 686 C C . LYS A 1 90 ? 4.821 -1.896 -0.800 1.00 96.56 90 LYS A C 1
ATOM 688 O O . LYS A 1 90 ? 4.829 -0.709 -0.473 1.00 96.56 90 LYS A O 1
ATOM 693 N N . CYS A 1 91 ? 3.890 -2.472 -1.547 1.00 97.25 91 CYS A N 1
ATOM 694 C CA . CYS A 1 91 ? 2.606 -1.882 -1.878 1.00 97.25 91 CYS A CA 1
ATOM 695 C C . CYS A 1 91 ? 1.506 -2.783 -1.325 1.00 97.25 91 CYS A C 1
ATOM 697 O O . CYS A 1 91 ? 1.639 -4.007 -1.298 1.00 97.25 91 CYS A O 1
ATOM 699 N N . GLY A 1 92 ? 0.417 -2.181 -0.875 1.00 95.75 92 GLY A N 1
ATOM 700 C CA . GLY A 1 92 ? -0.722 -2.899 -0.328 1.00 95.75 92 GLY A CA 1
ATOM 701 C C . GLY A 1 92 ? -1.957 -2.021 -0.323 1.00 95.75 92 GLY A C 1
ATOM 702 O O . GLY A 1 92 ? -1.876 -0.795 -0.406 1.00 95.75 92 GLY A O 1
ATOM 703 N N . ARG A 1 93 ? -3.130 -2.636 -0.223 1.00 96.75 93 ARG A N 1
ATOM 704 C CA . ARG A 1 93 ? -4.354 -1.866 -0.013 1.00 96.75 93 ARG A CA 1
ATOM 705 C C . ARG A 1 93 ? -4.409 -1.376 1.442 1.00 96.75 93 ARG A C 1
ATOM 707 O O . ARG A 1 93 ? -4.014 -2.113 2.340 1.00 96.75 93 ARG A O 1
ATOM 714 N N . PRO A 1 94 ? -4.926 -0.171 1.716 1.00 96.25 94 PRO A N 1
ATOM 715 C CA . PRO A 1 94 ? -5.273 0.219 3.077 1.00 96.25 94 PRO A CA 1
ATOM 716 C C . PRO A 1 94 ? -6.366 -0.698 3.637 1.00 96.25 94 PRO A C 1
ATOM 718 O O . PRO A 1 94 ? -7.409 -0.864 2.993 1.00 96.25 94 PRO A O 1
ATOM 721 N N . VAL A 1 95 ? -6.175 -1.242 4.837 1.00 95.94 95 VAL A N 1
ATOM 722 C CA . VAL A 1 95 ? -7.088 -2.224 5.449 1.00 95.94 95 VAL A CA 1
ATOM 723 C C . VAL A 1 95 ? -7.573 -1.761 6.822 1.00 95.94 95 VAL A C 1
ATOM 725 O O . VAL A 1 95 ? -6.908 -0.978 7.502 1.00 95.94 95 VAL A O 1
ATOM 728 N N . ASN A 1 96 ? -8.769 -2.196 7.215 1.00 95.94 96 ASN A N 1
ATOM 729 C CA . ASN A 1 96 ? -9.370 -1.806 8.493 1.00 95.94 96 ASN A CA 1
ATOM 730 C C . ASN A 1 96 ? -8.896 -2.691 9.656 1.00 95.94 96 ASN A C 1
ATOM 732 O O . ASN A 1 96 ? -8.286 -3.740 9.462 1.00 95.94 96 ASN A O 1
ATOM 736 N N . ILE A 1 97 ? -9.223 -2.288 10.888 1.00 95.44 97 ILE A N 1
ATOM 737 C CA . ILE A 1 97 ? -9.011 -3.117 12.083 1.00 95.44 97 ILE A CA 1
ATOM 738 C C . ILE A 1 97 ? -9.685 -4.486 11.894 1.00 95.44 97 ILE A C 1
ATOM 740 O O . ILE A 1 97 ? -10.799 -4.566 11.382 1.00 95.44 97 ILE A O 1
ATOM 744 N N . ASN A 1 98 ? -9.010 -5.551 12.335 1.00 94.38 98 ASN A N 1
ATOM 745 C CA . ASN A 1 98 ? -9.372 -6.966 12.174 1.00 94.38 98 ASN A CA 1
ATOM 746 C C . ASN A 1 98 ? -9.261 -7.547 10.752 1.00 94.38 98 ASN A C 1
ATOM 748 O O . ASN A 1 98 ? -9.386 -8.770 10.617 1.00 94.38 98 ASN A O 1
ATOM 752 N N . GLU A 1 99 ? -8.998 -6.735 9.723 1.00 95.44 99 GLU A N 1
ATOM 753 C CA . GLU A 1 99 ? -8.666 -7.228 8.381 1.00 95.44 99 GLU A CA 1
ATOM 754 C C . GLU A 1 99 ? -7.209 -7.703 8.301 1.00 95.44 99 GLU A C 1
ATOM 756 O O . GLU A 1 99 ? -6.358 -7.308 9.105 1.00 95.44 99 GLU A O 1
ATOM 761 N N . THR A 1 100 ? -6.938 -8.563 7.317 1.00 96.62 100 THR A N 1
ATOM 762 C CA . THR A 1 100 ? -5.606 -9.115 7.058 1.00 96.62 100 THR A CA 1
ATOM 763 C C . THR A 1 100 ? -4.643 -8.038 6.565 1.00 96.62 100 THR A C 1
ATOM 765 O O . THR A 1 100 ? -4.993 -7.232 5.705 1.00 96.62 100 THR A O 1
ATOM 768 N N . CYS A 1 101 ? -3.413 -8.059 7.069 1.00 96.69 101 CYS A N 1
ATOM 769 C CA . CYS A 1 101 ? -2.346 -7.133 6.700 1.00 96.69 101 CYS A CA 1
ATOM 770 C C . CYS A 1 101 ? -0.986 -7.845 6.616 1.00 96.69 101 CYS A C 1
ATOM 772 O O . CYS A 1 101 ? -0.802 -8.944 7.138 1.00 96.69 101 CYS A O 1
ATOM 774 N N . PHE A 1 102 ? -0.009 -7.171 6.001 1.00 95.31 102 PHE A N 1
ATOM 775 C CA . PHE A 1 102 ? 1.374 -7.659 5.816 1.00 95.31 102 PHE A CA 1
ATOM 776 C C . PHE A 1 102 ? 2.449 -6.695 6.340 1.00 95.31 102 PHE A C 1
ATOM 778 O O . PHE A 1 102 ? 3.614 -7.066 6.474 1.00 95.31 102 PHE A O 1
ATOM 785 N N . PHE A 1 103 ? 2.085 -5.433 6.568 1.00 97.44 103 PHE A N 1
ATOM 786 C CA . PHE A 1 103 ? 2.953 -4.376 7.089 1.00 97.44 103 PHE A CA 1
ATOM 787 C C . PHE A 1 103 ? 2.091 -3.276 7.718 1.00 97.44 103 PHE A C 1
ATOM 789 O O . PHE A 1 103 ? 0.905 -3.167 7.396 1.00 97.44 103 PHE A O 1
ATOM 796 N N . ASN A 1 104 ? 2.675 -2.501 8.632 1.00 97.62 104 ASN A N 1
ATOM 797 C CA . ASN A 1 104 ? 1.952 -1.591 9.526 1.00 97.62 104 ASN A CA 1
ATOM 798 C C . ASN A 1 104 ? 1.186 -0.500 8.783 1.00 97.62 104 ASN A C 1
ATOM 800 O O . ASN A 1 104 ? 0.041 -0.208 9.117 1.00 97.62 104 ASN A O 1
ATOM 804 N N . GLU A 1 105 ? 1.790 0.055 7.741 1.00 97.69 105 GLU A N 1
ATOM 805 C CA . GLU A 1 105 ? 1.276 1.209 7.018 1.00 97.69 105 GLU A CA 1
ATOM 806 C C . GLU A 1 105 ? -0.068 0.906 6.328 1.00 97.69 105 GLU A C 1
ATOM 808 O O . GLU A 1 105 ? -0.888 1.805 6.162 1.00 97.69 105 GLU A O 1
ATOM 813 N N . GLN A 1 106 ? -0.378 -0.366 6.026 1.00 97.62 106 GLN A N 1
ATOM 814 C CA . GLN A 1 106 ? -1.720 -0.762 5.560 1.00 97.62 106 GLN A CA 1
ATOM 815 C C . GLN A 1 106 ? -2.813 -0.431 6.583 1.00 97.62 106 GLN A C 1
ATOM 817 O O . GLN A 1 106 ? -3.910 -0.029 6.195 1.00 97.62 106 GLN A O 1
ATOM 822 N N . CYS A 1 107 ? -2.507 -0.577 7.873 1.00 97.75 107 CYS A N 1
ATOM 823 C CA . CYS A 1 107 ? -3.402 -0.255 8.978 1.00 97.75 107 CYS A CA 1
ATOM 824 C C . CYS A 1 107 ? -3.401 1.255 9.270 1.00 97.75 107 CYS A C 1
ATOM 826 O O . CYS A 1 107 ? -4.455 1.880 9.428 1.00 97.75 107 CYS A O 1
ATOM 828 N N . GLU A 1 108 ? -2.210 1.861 9.293 1.00 97.19 108 GLU A N 1
ATOM 829 C CA . GLU A 1 108 ? -2.012 3.260 9.692 1.00 97.19 108 GLU A CA 1
ATOM 830 C C . GLU A 1 108 ? -2.697 4.257 8.753 1.00 97.19 108 GLU A C 1
ATOM 832 O O . GLU A 1 108 ? -3.184 5.290 9.216 1.00 97.19 108 GLU A O 1
ATOM 837 N N . VAL A 1 109 ? -2.814 3.926 7.459 1.00 95.75 109 VAL A N 1
ATOM 838 C CA . VAL A 1 109 ? -3.557 4.742 6.482 1.00 95.75 109 VAL A CA 1
ATOM 839 C C . VAL A 1 109 ? -5.030 4.906 6.885 1.00 95.75 109 VAL A C 1
ATOM 841 O O . VAL A 1 109 ? -5.635 5.940 6.596 1.00 95.75 109 VAL A O 1
ATOM 844 N N . ARG A 1 110 ? -5.630 3.915 7.563 1.00 94.75 110 ARG A N 1
ATOM 845 C CA . ARG A 1 110 ? -7.011 3.997 8.073 1.00 94.75 110 ARG A CA 1
ATOM 846 C C . ARG A 1 110 ? -7.066 4.600 9.472 1.00 94.75 110 ARG A C 1
ATOM 848 O O . ARG A 1 110 ? -7.885 5.485 9.728 1.00 94.75 110 ARG A O 1
ATOM 855 N N . VAL A 1 111 ? -6.217 4.108 10.373 1.00 95.56 111 VAL A N 1
ATOM 856 C CA . VAL A 1 111 ? -6.162 4.527 11.777 1.00 95.56 111 VAL A CA 1
ATOM 857 C C . VAL A 1 111 ? -4.704 4.569 12.227 1.00 95.56 111 VAL A C 1
ATOM 859 O O . VAL A 1 111 ? -4.100 3.537 12.489 1.00 95.56 111 VAL A O 1
ATOM 862 N N . ILE A 1 112 ? -4.140 5.765 12.389 1.00 94.88 112 ILE A N 1
ATOM 863 C CA . ILE A 1 112 ? -2.702 5.969 12.656 1.00 94.88 112 ILE A CA 1
ATOM 864 C C . ILE A 1 112 ? -2.166 5.252 13.914 1.00 94.88 112 ILE A C 1
ATOM 866 O O . ILE A 1 112 ? -0.985 4.936 14.011 1.00 94.88 112 ILE A O 1
ATOM 870 N N . GLN A 1 113 ? -3.033 4.969 14.888 1.00 96.44 113 GLN A N 1
ATOM 871 C CA . GLN A 1 113 ? -2.692 4.271 16.136 1.00 96.44 113 GLN A CA 1
ATOM 872 C C . GLN A 1 113 ? -2.768 2.740 16.015 1.00 96.44 113 GLN A C 1
ATOM 874 O O . GLN A 1 113 ? -2.884 2.048 17.027 1.00 96.44 113 GLN A O 1
ATOM 879 N N . THR A 1 114 ? -2.727 2.199 14.800 1.00 97.12 114 THR A N 1
ATOM 880 C CA . THR A 1 114 ? -2.762 0.755 14.552 1.00 97.12 114 THR A CA 1
ATOM 881 C C . THR A 1 114 ? -1.420 0.225 14.066 1.00 97.12 114 THR A C 1
ATOM 883 O O . THR A 1 114 ? -0.531 0.970 13.668 1.00 97.12 114 THR A O 1
ATOM 886 N N . GLU A 1 115 ? -1.262 -1.085 14.160 1.00 97.31 115 GLU A N 1
ATOM 887 C CA . GLU A 1 115 ? -0.133 -1.845 13.644 1.00 97.31 115 GLU A CA 1
ATOM 888 C C . GLU A 1 115 ? -0.635 -3.141 13.018 1.00 97.31 115 GLU A C 1
ATOM 890 O O . GLU A 1 115 ? -1.735 -3.612 13.326 1.00 97.31 115 GLU A O 1
ATOM 895 N N . CYS A 1 116 ? 0.193 -3.733 12.164 1.00 97.62 116 CYS A N 1
ATOM 896 C CA . CYS A 1 116 ? -0.047 -5.065 11.655 1.00 97.62 116 CYS A CA 1
ATOM 897 C C . CYS A 1 116 ? 0.548 -6.085 12.630 1.00 97.62 116 CYS A C 1
ATOM 899 O O . CYS A 1 116 ? 1.754 -6.332 12.622 1.00 97.62 116 CYS A O 1
ATOM 901 N N . ARG A 1 117 ? -0.298 -6.669 1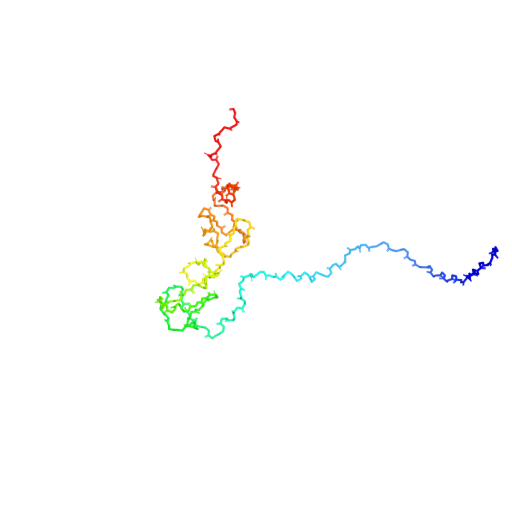3.482 1.00 96.12 117 ARG A N 1
ATOM 902 C CA . ARG A 1 117 ? 0.093 -7.644 14.506 1.00 96.12 117 ARG A CA 1
ATOM 903 C C . ARG A 1 117 ? -0.607 -8.967 14.238 1.00 96.12 117 ARG A C 1
ATOM 905 O O . ARG A 1 117 ? -1.815 -8.996 14.032 1.00 96.12 117 ARG A O 1
ATOM 912 N N . ASP A 1 118 ? 0.153 -10.057 14.192 1.00 95.06 118 ASP A N 1
ATOM 913 C CA . ASP A 1 118 ? -0.370 -11.394 13.872 1.00 95.06 118 ASP A CA 1
ATOM 914 C C . ASP A 1 118 ? -1.172 -11.421 12.555 1.00 95.06 118 ASP A C 1
ATOM 916 O O . ASP A 1 118 ? -2.235 -12.034 12.453 1.00 95.06 118 ASP A O 1
ATOM 920 N N . GLN A 1 119 ? -0.660 -10.705 11.544 1.00 95.88 119 GLN A N 1
ATOM 921 C CA . GLN A 1 119 ? -1.273 -10.535 10.217 1.00 95.88 119 GLN A CA 1
ATOM 922 C C . GLN A 1 119 ? -2.661 -9.884 10.240 1.00 95.88 119 GLN A C 1
ATOM 924 O O . GLN A 1 119 ? -3.400 -9.980 9.263 1.00 95.88 119 GLN A O 1
ATOM 929 N N . ARG A 1 120 ? -3.031 -9.200 11.327 1.00 96.94 120 ARG A N 1
ATOM 930 C CA . ARG A 1 120 ? -4.268 -8.426 11.426 1.00 96.94 120 ARG A CA 1
ATOM 931 C C . ARG A 1 120 ? -3.993 -7.018 11.919 1.00 96.94 120 ARG A C 1
ATOM 933 O O . ARG A 1 120 ? -3.127 -6.794 12.763 1.00 96.94 120 ARG A O 1
ATOM 940 N N . CYS A 1 121 ? -4.756 -6.054 11.421 1.00 97.81 121 CYS A N 1
ATOM 941 C CA . CYS A 1 121 ? -4.656 -4.706 11.959 1.00 97.81 121 CYS A CA 1
ATOM 942 C C . CYS A 1 121 ? -5.255 -4.647 13.360 1.00 97.81 121 CYS A C 1
ATOM 944 O O . CYS A 1 121 ? -6.427 -4.972 13.563 1.00 97.81 121 CYS A O 1
ATOM 946 N N . ALA A 1 122 ? -4.451 -4.195 14.314 1.00 96.81 122 ALA A N 1
ATOM 947 C CA . ALA A 1 122 ? -4.825 -4.048 15.710 1.00 96.81 122 ALA A CA 1
ATOM 948 C C . ALA A 1 122 ? -4.368 -2.688 16.237 1.00 96.81 122 ALA A C 1
ATOM 950 O O . ALA A 1 122 ? -3.427 -2.088 15.721 1.00 96.81 122 ALA A O 1
ATOM 951 N N . CYS A 1 123 ? -5.025 -2.192 17.282 1.00 97.06 123 CYS A N 1
ATOM 952 C CA . CYS A 1 123 ? -4.554 -0.997 17.966 1.00 97.06 123 CYS A CA 1
ATOM 953 C C . CYS A 1 123 ? -3.217 -1.258 18.685 1.00 97.06 123 CYS A C 1
ATOM 955 O O . CYS A 1 123 ? -2.988 -2.331 19.264 1.00 97.06 123 CYS A O 1
ATOM 957 N N . ARG A 1 124 ? -2.349 -0.245 18.665 1.00 95.38 124 ARG A N 1
ATOM 958 C CA . ARG A 1 124 ? -1.078 -0.211 19.399 1.00 95.38 124 ARG A CA 1
ATOM 959 C C . ARG A 1 124 ? -1.309 -0.031 20.899 1.00 95.38 124 ARG A C 1
ATOM 961 O O . ARG A 1 124 ? -2.389 0.374 21.326 1.00 95.38 124 ARG A O 1
ATOM 968 N N . PHE A 1 125 ? -0.267 -0.288 21.690 1.00 92.06 125 PHE A N 1
ATOM 969 C CA . PHE A 1 125 ? -0.219 0.018 23.130 1.00 92.06 125 PHE A CA 1
ATOM 970 C C . PHE A 1 125 ? -1.385 -0.562 23.946 1.00 92.06 125 PHE A C 1
ATOM 972 O O . PHE A 1 125 ? -1.859 0.077 24.883 1.00 92.06 125 PHE A O 1
ATOM 979 N N . GLU A 1 126 ? -1.880 -1.742 23.561 1.00 86.44 126 GLU A N 1
ATOM 980 C CA . GLU A 1 126 ? -3.022 -2.401 24.218 1.00 86.44 126 GLU A CA 1
ATOM 981 C C . GLU A 1 126 ? -4.304 -1.542 24.257 1.00 86.44 126 GLU A C 1
ATOM 983 O O . GLU A 1 126 ? -5.171 -1.736 25.110 1.00 86.44 126 GLU A O 1
ATOM 988 N N . MET A 1 127 ? -4.442 -0.579 23.337 1.00 92.44 127 MET A N 1
ATOM 989 C CA . MET A 1 127 ? -5.672 0.195 23.178 1.00 92.44 127 MET A CA 1
ATOM 990 C C . MET A 1 127 ? -6.806 -0.687 22.643 1.00 92.44 127 MET A C 1
ATOM 992 O O . MET A 1 127 ? -6.584 -1.647 21.901 1.00 92.44 127 MET A O 1
ATOM 996 N N . THR A 1 128 ? -8.041 -0.323 22.976 1.00 94.19 128 THR A N 1
ATOM 997 C CA . THR A 1 128 ? -9.239 -1.034 22.522 1.00 94.19 128 THR A CA 1
ATOM 998 C C . THR A 1 128 ? -9.809 -0.347 21.280 1.00 94.19 128 THR A C 1
ATOM 1000 O O . THR A 1 128 ? -10.010 0.870 21.311 1.00 94.19 128 THR A O 1
ATOM 1003 N N . PRO A 1 129 ? -10.100 -1.078 20.190 1.00 95.06 129 PRO A N 1
ATOM 1004 C CA . PRO A 1 129 ? -10.792 -0.505 19.045 1.00 95.06 129 PRO A CA 1
ATOM 1005 C C . PRO A 1 129 ? -12.269 -0.255 19.372 1.00 95.06 129 PRO A C 1
ATOM 1007 O O . PRO A 1 129 ? -12.964 -1.143 19.865 1.00 95.06 129 PRO A O 1
ATOM 1010 N N . VAL A 1 130 ? -12.765 0.936 19.050 1.00 94.81 130 VAL A N 1
ATOM 1011 C CA . VAL A 1 130 ? -14.177 1.319 19.174 1.00 94.81 130 VAL A CA 1
ATOM 1012 C C . VAL A 1 130 ? -14.675 1.841 17.837 1.00 94.81 130 VAL A C 1
ATOM 1014 O O . VAL A 1 130 ? -14.012 2.647 17.192 1.00 94.81 130 VAL A O 1
ATOM 1017 N N . LEU A 1 131 ? -15.851 1.377 17.414 1.00 93.94 131 LEU A N 1
ATOM 1018 C CA . LEU A 1 131 ? -16.525 1.887 16.226 1.00 93.94 131 LEU A CA 1
ATOM 1019 C C . LEU A 1 131 ? -17.394 3.087 16.617 1.00 93.94 131 LEU A C 1
ATOM 1021 O O . LEU A 1 131 ? -18.338 2.946 17.395 1.00 93.94 131 LEU A O 1
ATOM 1025 N N . LYS A 1 132 ? -17.081 4.261 16.073 1.00 93.19 132 LYS A N 1
ATOM 1026 C CA . LYS A 1 132 ? -17.809 5.509 16.305 1.00 93.19 132 LYS A CA 1
ATOM 1027 C C . LYS A 1 132 ? -18.075 6.187 14.968 1.00 93.19 132 LYS A C 1
ATOM 1029 O O . LYS A 1 132 ? -17.139 6.491 14.236 1.00 93.19 132 LYS A O 1
ATOM 1034 N N . ASN A 1 133 ? -19.346 6.437 14.653 1.00 93.31 133 ASN A N 1
ATOM 1035 C CA . ASN A 1 133 ? -19.763 7.042 13.379 1.00 93.31 133 ASN A CA 1
ATOM 1036 C C . ASN A 1 133 ? -19.162 6.315 12.157 1.00 93.31 133 ASN A C 1
ATOM 1038 O O . ASN A 1 133 ? -18.546 6.947 11.302 1.00 93.31 133 ASN A O 1
ATOM 1042 N N . ASP A 1 134 ? -19.259 4.982 12.134 1.00 89.19 134 ASP A N 1
ATOM 1043 C CA . ASP A 1 134 ? -18.701 4.109 11.085 1.00 89.19 134 ASP A CA 1
ATOM 1044 C C . ASP A 1 134 ? -17.175 4.199 10.887 1.00 89.19 134 ASP A C 1
ATOM 1046 O O . ASP A 1 134 ? -16.632 3.715 9.894 1.00 89.19 134 ASP A O 1
ATOM 1050 N N . LYS A 1 135 ? -16.454 4.773 11.855 1.00 90.44 135 LYS A N 1
ATOM 1051 C CA . LYS A 1 135 ? -14.994 4.852 11.865 1.00 90.44 135 LYS A CA 1
ATOM 1052 C C . LYS A 1 135 ? -14.426 4.195 13.116 1.00 90.44 135 LYS A C 1
ATOM 1054 O O . LYS A 1 135 ? -14.927 4.389 14.221 1.00 90.44 135 LYS A O 1
ATOM 1059 N N . TYR A 1 136 ? -13.360 3.422 12.945 1.00 93.50 136 TYR A N 1
ATOM 1060 C CA . TYR A 1 136 ? -12.618 2.882 14.076 1.00 93.50 136 TYR A CA 1
ATOM 1061 C C . TYR A 1 136 ? -11.750 3.958 14.737 1.00 93.50 136 TYR A C 1
ATOM 1063 O O . TYR A 1 136 ? -11.027 4.698 14.068 1.00 93.50 136 TYR A O 1
ATOM 1071 N N . GLU A 1 137 ? -11.785 3.990 16.063 1.00 94.50 137 GLU A N 1
ATOM 1072 C CA . GLU A 1 137 ? -10.908 4.774 16.928 1.00 94.50 137 GLU A CA 1
ATOM 1073 C C . GLU A 1 137 ? -10.221 3.827 17.923 1.00 94.50 137 GLU A C 1
ATOM 1075 O O . GLU A 1 137 ? -10.838 2.884 18.416 1.00 94.50 137 GLU A O 1
ATOM 1080 N N . CYS A 1 138 ? -8.943 4.061 18.225 1.00 94.94 138 CYS A N 1
ATOM 1081 C CA . CYS A 1 138 ? -8.223 3.317 19.256 1.00 94.94 138 CYS A CA 1
ATOM 1082 C C . CYS A 1 138 ? -8.260 4.115 20.560 1.00 94.94 138 CYS A C 1
ATOM 1084 O O . CYS A 1 138 ? -7.693 5.204 20.642 1.00 94.94 138 CYS A O 1
ATOM 1086 N N . ILE A 1 139 ? -8.928 3.584 21.584 1.00 93.69 139 ILE A N 1
ATOM 1087 C CA . 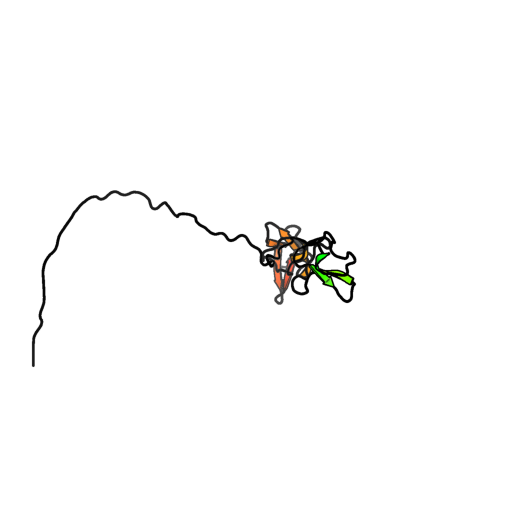ILE A 1 139 ? -9.030 4.241 22.889 1.00 93.69 139 ILE A CA 1
ATOM 1088 C C . ILE A 1 139 ? -8.107 3.573 23.909 1.00 93.69 139 ILE A C 1
ATOM 1090 O O . ILE A 1 139 ? -8.094 2.354 24.078 1.00 93.69 139 ILE A O 1
ATOM 1094 N N . GLY A 1 140 ? -7.311 4.386 24.602 1.00 89.44 140 GLY A N 1
ATOM 1095 C CA . GLY A 1 140 ? -6.517 3.929 25.739 1.00 89.44 140 GLY A CA 1
ATOM 1096 C C . GLY A 1 140 ? -7.368 3.722 26.992 1.00 89.44 140 GLY A C 1
ATOM 1097 O O . GLY A 1 140 ? -8.488 4.220 27.099 1.00 89.44 140 GLY A O 1
ATOM 1098 N N . ARG A 1 141 ? -6.788 3.055 27.992 1.00 75.00 141 ARG A N 1
ATOM 1099 C CA . ARG A 1 141 ? -7.414 2.746 29.292 1.00 75.00 141 ARG A CA 1
ATOM 1100 C C . ARG A 1 141 ? -7.817 3.961 30.157 1.00 75.00 141 ARG A C 1
ATOM 1102 O O . ARG A 1 141 ? -8.246 3.763 31.284 1.00 75.00 141 ARG A O 1
ATOM 1109 N N . GLN A 1 142 ? -7.704 5.200 29.674 1.00 65.19 142 GLN A N 1
ATOM 1110 C CA . GLN A 1 142 ? -7.936 6.418 30.470 1.00 65.19 142 GLN A CA 1
ATOM 1111 C C . GLN A 1 142 ? -8.955 7.400 29.866 1.00 65.19 142 GLN A C 1
ATOM 1113 O O . GLN A 1 142 ? -8.884 8.588 30.143 1.00 65.19 142 GLN A O 1
ATOM 1118 N N . ASN A 1 143 ? -9.925 6.927 29.077 1.00 54.38 143 ASN A N 1
ATOM 1119 C CA . ASN A 1 143 ? -11.038 7.758 28.590 1.00 54.38 143 ASN A CA 1
ATOM 1120 C C . ASN A 1 143 ? -12.416 7.087 28.772 1.00 54.38 143 ASN A C 1
ATOM 1122 O O . ASN A 1 143 ? -13.257 7.138 27.879 1.00 54.38 143 ASN A O 1
ATOM 1126 N N . HIS A 1 144 ? -12.677 6.496 29.942 1.00 50.88 144 HIS A N 1
ATOM 1127 C CA . HIS A 1 144 ? -14.049 6.375 30.452 1.00 50.88 144 HIS A CA 1
ATOM 1128 C C . HIS A 1 144 ? -14.303 7.504 31.464 1.00 50.88 144 HIS A C 1
ATOM 1130 O O . HIS A 1 144 ? -14.049 7.316 32.652 1.00 50.88 144 HIS A O 1
ATOM 1136 N N . PRO A 1 145 ? -14.796 8.684 31.050 1.00 54.91 145 PRO A N 1
ATOM 1137 C CA . PRO A 1 145 ? -15.499 9.554 31.973 1.00 54.91 145 PRO A CA 1
ATOM 1138 C C . PRO A 1 145 ? -16.921 8.997 32.164 1.00 54.91 145 PRO A C 1
ATOM 1140 O O . PRO A 1 145 ? -17.770 9.159 31.293 1.00 54.91 145 PRO A O 1
ATOM 1143 N N . GLY A 1 146 ? -17.169 8.336 33.299 1.00 51.97 146 GLY A N 1
ATOM 1144 C CA . GLY A 1 146 ? -18.518 8.142 33.848 1.00 51.97 146 GLY A CA 1
ATOM 1145 C C . GLY A 1 146 ? -19.181 6.782 33.610 1.00 51.97 146 GLY A C 1
ATOM 1146 O O . GLY A 1 146 ? -19.909 6.598 32.640 1.00 51.97 146 GLY A O 1
ATOM 1147 N N . PHE A 1 147 ? -19.001 5.877 34.572 1.00 46.88 147 PHE A N 1
ATOM 1148 C CA . PHE A 1 147 ? -20.083 5.071 35.150 1.00 46.88 147 PHE A CA 1
ATOM 1149 C C . PHE A 1 147 ? -19.712 4.791 36.616 1.00 46.88 147 PHE A C 1
ATOM 1151 O O . PHE A 1 147 ? -19.232 3.715 36.957 1.00 46.88 147 PHE A O 1
ATOM 1158 N N . GLU A 1 148 ? -19.883 5.815 37.451 1.00 36.41 148 GLU A N 1
ATOM 1159 C CA . GLU A 1 148 ? -20.168 5.713 38.889 1.00 36.41 148 GLU A CA 1
ATOM 1160 C C . GLU A 1 148 ? -21.061 6.895 39.278 1.00 36.41 148 GLU A C 1
ATOM 1162 O O . GLU A 1 148 ? -20.777 8.018 38.793 1.00 36.41 148 GLU A O 1
#